Protein AF-A0A948FZL8-F1 (afdb_monomer_lite)

Secondary structure (DSSP, 8-state):
--SHHHHHHHHHHHHHHHHHHHHHHHHHHTTS---------SS--S---S--------SS-HHHHHHHHHHHHHHHHHHHHHHHHHHTT-HHHHHTS-HHHHHHHHHHHHHHHHHHHHHHTSSS--HHHHHHHHHHHHTTSTT--HHHHHHHHHHHHHHHHHHH-

Foldseek 3Di:
DDDPPPVVVVVVVVVVVVVVVVVVVVVVVVVPDDDDDDPPDPPPPPDDPDDDDDDDDDDPDPPVVVVVVVVVVVLVVLLVVLLVLLCPPCPVLLVPDDPVLNVVLVVLSSVLSNVVSVQVPDPDHDLVVQLVSSLVSVVSRPPDDPVCSNVSSSVSSCCSVVPPD

Structure (mmCIF, N/CA/C/O backbone):
data_AF-A0A948FZL8-F1
#
_entry.id   AF-A0A948FZL8-F1
#
loop_
_atom_site.group_PDB
_atom_site.id
_atom_site.type_symbol
_atom_site.label_atom_id
_atom_site.label_alt_id
_atom_site.label_comp_id
_atom_site.label_asym_id
_atom_site.label_entity_id
_atom_site.label_seq_id
_atom_site.pdbx_PDB_ins_code
_atom_site.Cartn_x
_atom_site.Cartn_y
_atom_site.Cartn_z
_atom_site.occupancy
_atom_site.B_iso_or_equiv
_atom_site.auth_seq_id
_atom_site.auth_comp_id
_atom_site.auth_asym_id
_atom_site.auth_atom_id
_atom_site.pdbx_PDB_model_num
ATOM 1 N N . MET A 1 1 ? 10.753 -57.035 -36.190 1.00 49.75 1 MET A N 1
ATOM 2 C CA . MET A 1 1 ? 9.806 -57.114 -35.051 1.00 49.75 1 MET A CA 1
ATOM 3 C C . MET A 1 1 ? 10.344 -56.199 -33.955 1.00 49.75 1 MET A C 1
ATOM 5 O O . MET A 1 1 ? 11.549 -56.227 -33.772 1.00 49.75 1 MET A O 1
ATOM 9 N N . ILE A 1 2 ? 9.485 -55.433 -33.262 1.00 47.19 2 ILE A N 1
ATOM 10 C CA . ILE A 1 2 ? 9.784 -54.403 -32.229 1.00 47.19 2 ILE A CA 1
ATOM 11 C C . ILE A 1 2 ? 9.935 -52.973 -32.802 1.00 47.19 2 ILE A C 1
ATOM 13 O O . ILE A 1 2 ? 11.049 -52.535 -33.037 1.00 47.19 2 ILE A O 1
ATOM 17 N N . ASN A 1 3 ? 8.830 -52.235 -33.019 1.00 50.47 3 ASN A N 1
ATOM 18 C CA . ASN A 1 3 ? 8.843 -50.761 -32.869 1.00 50.47 3 ASN A CA 1
ATOM 19 C C . ASN A 1 3 ? 7.472 -50.059 -32.736 1.00 50.47 3 ASN A C 1
ATOM 21 O O . ASN A 1 3 ? 7.448 -48.914 -32.306 1.00 50.47 3 ASN A O 1
ATOM 25 N N . ASP A 1 4 ? 6.328 -50.720 -32.942 1.00 55.47 4 ASP A N 1
ATOM 26 C CA . ASP A 1 4 ? 5.022 -50.023 -32.847 1.00 55.47 4 ASP A CA 1
ATOM 27 C C . ASP A 1 4 ? 4.385 -49.960 -31.447 1.00 55.47 4 ASP A C 1
ATOM 29 O O . ASP A 1 4 ? 3.398 -49.258 -31.233 1.00 55.47 4 ASP A O 1
ATOM 33 N N . LYS A 1 5 ? 4.935 -50.661 -30.447 1.00 50.84 5 LYS A N 1
ATOM 34 C CA . LYS A 1 5 ? 4.367 -50.653 -29.083 1.00 50.84 5 LYS A CA 1
ATOM 35 C C . LYS A 1 5 ? 4.903 -49.529 -28.189 1.00 50.84 5 LYS A C 1
ATOM 37 O O . LYS A 1 5 ? 4.286 -49.242 -27.168 1.00 50.84 5 LYS A O 1
ATOM 42 N N . LYS A 1 6 ? 6.015 -48.877 -28.556 1.00 51.25 6 LYS A N 1
ATOM 43 C CA . LYS A 1 6 ? 6.650 -47.837 -27.722 1.00 51.25 6 LYS A CA 1
ATOM 44 C C . LYS A 1 6 ? 5.970 -46.471 -27.877 1.00 51.25 6 LYS A C 1
ATOM 46 O O . LYS A 1 6 ? 5.785 -45.765 -26.894 1.00 51.25 6 LYS A O 1
ATOM 51 N N . THR A 1 7 ? 5.474 -46.163 -29.073 1.00 55.56 7 THR A N 1
ATOM 52 C CA . THR A 1 7 ? 4.826 -44.881 -29.393 1.00 55.56 7 THR A CA 1
ATOM 53 C C . THR A 1 7 ? 3.443 -44.739 -28.746 1.00 55.56 7 THR A C 1
ATOM 55 O O . THR A 1 7 ? 3.067 -43.653 -28.318 1.00 55.56 7 THR A O 1
ATOM 58 N N . LYS A 1 8 ? 2.686 -45.837 -28.600 1.00 53.22 8 LYS A N 1
ATOM 59 C CA . LYS A 1 8 ? 1.336 -45.800 -28.006 1.00 53.22 8 LYS A CA 1
ATOM 60 C C . LYS A 1 8 ? 1.363 -45.561 -26.488 1.00 53.22 8 LYS A C 1
ATOM 62 O O . LYS A 1 8 ? 0.566 -44.779 -25.981 1.00 53.22 8 LYS A O 1
ATOM 67 N N . VAL A 1 9 ? 2.329 -46.165 -25.791 1.00 56.97 9 VAL A N 1
ATOM 68 C CA . VAL A 1 9 ? 2.505 -46.031 -24.332 1.00 56.97 9 VAL A CA 1
ATOM 69 C C . VAL A 1 9 ? 2.984 -44.623 -23.949 1.00 56.97 9 VAL A C 1
ATOM 71 O O . VAL A 1 9 ? 2.621 -44.100 -22.897 1.00 56.97 9 VAL A O 1
ATOM 74 N N . GLU A 1 10 ? 3.764 -43.965 -24.806 1.00 55.38 10 GLU A N 1
ATOM 75 C CA . GLU A 1 10 ? 4.272 -42.612 -24.548 1.00 55.38 10 GLU A CA 1
ATOM 76 C C . GLU A 1 10 ? 3.195 -41.529 -24.756 1.00 55.38 10 GLU A C 1
ATOM 78 O O . GLU A 1 10 ? 3.087 -40.597 -23.955 1.00 55.38 10 GLU A O 1
ATOM 83 N N . VAL A 1 11 ? 2.313 -41.709 -25.748 1.00 56.38 11 VAL A N 1
ATOM 84 C CA . VAL A 1 11 ? 1.144 -40.837 -25.974 1.00 56.38 11 VAL A CA 1
ATOM 85 C C . VAL A 1 11 ? 0.102 -40.993 -24.857 1.00 56.38 11 VAL A C 1
ATOM 87 O O . VAL A 1 11 ? -0.458 -39.998 -24.388 1.00 56.38 11 VAL A O 1
ATOM 90 N N . GLU A 1 12 ? -0.116 -42.216 -24.369 1.00 55.03 12 GLU A N 1
ATOM 91 C CA . GLU A 1 12 ? -1.032 -42.499 -23.256 1.00 55.03 12 GLU A CA 1
ATOM 92 C C . GLU A 1 12 ? -0.529 -41.894 -21.932 1.00 55.03 12 GLU A C 1
ATOM 94 O O . GLU A 1 12 ? -1.287 -41.237 -21.212 1.00 55.03 12 GLU A O 1
ATOM 99 N N . ASN A 1 13 ? 0.779 -41.978 -21.670 1.00 57.06 13 ASN A N 1
ATOM 100 C CA . ASN A 1 13 ? 1.407 -41.344 -20.508 1.00 57.06 13 ASN A CA 1
ATOM 101 C C . ASN A 1 13 ? 1.378 -39.806 -20.565 1.00 57.06 13 ASN A C 1
ATOM 103 O O . ASN A 1 13 ? 1.252 -39.150 -19.524 1.00 57.06 13 ASN A O 1
ATOM 107 N N . LEU A 1 14 ? 1.455 -39.202 -21.756 1.00 55.69 14 LEU A N 1
ATOM 108 C CA . LEU A 1 14 ? 1.323 -37.751 -21.923 1.00 55.69 14 LEU A CA 1
ATOM 109 C C . LEU A 1 14 ? -0.126 -37.278 -21.703 1.00 55.69 14 LEU A C 1
ATOM 111 O O . LEU A 1 14 ? -0.349 -36.232 -21.084 1.00 55.69 14 LEU A O 1
ATOM 115 N N . ALA A 1 15 ? -1.112 -38.063 -22.146 1.00 59.44 15 ALA A N 1
ATOM 116 C CA . ALA A 1 15 ? -2.530 -37.797 -21.906 1.00 59.44 15 ALA A CA 1
ATOM 117 C C . ALA A 1 15 ? -2.898 -37.930 -20.416 1.00 59.44 15 ALA A C 1
ATOM 119 O O . ALA A 1 15 ? -3.621 -37.083 -19.886 1.00 59.44 15 ALA A O 1
ATOM 120 N N . LEU A 1 16 ? -2.342 -38.926 -19.718 1.00 56.19 16 LEU A N 1
ATOM 121 C CA . LEU A 1 16 ? -2.497 -39.106 -18.270 1.00 56.19 16 LEU A CA 1
ATOM 122 C C . LEU A 1 16 ? -1.878 -37.946 -17.475 1.00 56.19 16 LEU A C 1
ATOM 124 O O . LEU A 1 16 ? -2.518 -37.419 -16.566 1.00 56.19 16 LEU A O 1
ATOM 128 N N . LYS A 1 17 ? -0.685 -37.465 -17.859 1.00 54.25 17 LYS A N 1
ATOM 129 C CA . LYS A 1 17 ? -0.056 -36.287 -17.228 1.00 54.25 17 LYS A CA 1
ATOM 130 C C . LYS A 1 17 ? -0.859 -34.998 -17.442 1.00 54.25 17 LYS A C 1
ATOM 132 O O . LYS A 1 17 ? -0.963 -34.200 -16.511 1.00 54.25 17 LYS A O 1
ATOM 137 N N . LYS A 1 18 ? -1.464 -34.797 -18.622 1.00 58.31 18 LYS A N 1
ATOM 138 C CA . LYS A 1 18 ? -2.371 -33.659 -18.873 1.00 58.31 18 LYS A CA 1
ATOM 139 C C . LYS A 1 18 ? -3.659 -33.758 -18.050 1.00 58.31 18 LYS A C 1
ATOM 141 O O . LYS A 1 18 ? -4.035 -32.765 -17.435 1.00 58.31 18 LYS A O 1
ATOM 146 N N . LYS A 1 19 ? -4.288 -34.939 -17.971 1.00 57.16 19 LYS A N 1
ATOM 147 C CA . LYS A 1 19 ? -5.492 -35.167 -17.146 1.00 57.16 19 LYS A CA 1
ATOM 148 C C . LYS A 1 19 ? -5.229 -34.915 -15.658 1.00 57.16 19 LYS A C 1
ATOM 150 O O . LYS A 1 19 ? -5.991 -34.185 -15.036 1.00 57.16 19 LYS A O 1
ATOM 155 N N . LEU A 1 20 ? -4.103 -35.399 -15.126 1.00 48.81 20 LEU A N 1
ATOM 156 C CA . LEU A 1 20 ? -3.708 -35.175 -13.728 1.00 48.81 20 LEU A CA 1
ATOM 157 C C . LEU A 1 20 ? -3.443 -33.688 -13.417 1.00 48.81 20 LEU A C 1
ATOM 159 O O . LEU A 1 20 ? -3.659 -33.236 -12.295 1.00 48.81 20 LEU A O 1
ATOM 163 N N . ASN A 1 21 ? -2.967 -32.914 -14.399 1.00 49.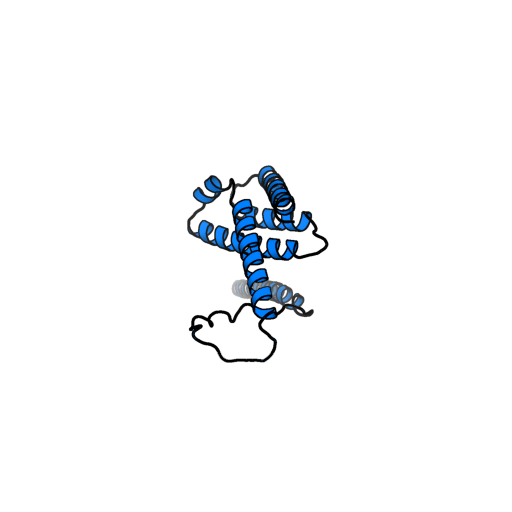88 21 ASN A N 1
ATOM 164 C CA . ASN A 1 21 ? -2.733 -31.480 -14.227 1.00 49.88 21 ASN A CA 1
ATOM 165 C C . ASN A 1 21 ? -4.037 -30.666 -14.299 1.00 49.88 21 ASN A C 1
ATOM 167 O O . ASN A 1 21 ? -4.190 -29.705 -13.555 1.00 49.88 21 ASN A O 1
ATOM 171 N N . ILE A 1 22 ? -4.994 -31.082 -15.135 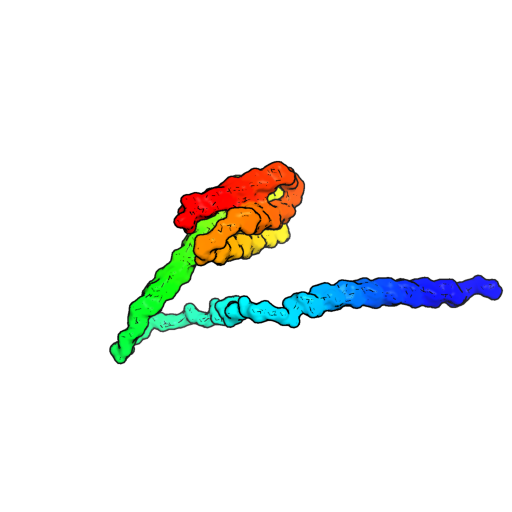1.00 50.16 22 ILE A N 1
ATOM 172 C CA . ILE A 1 22 ? -6.337 -30.483 -15.211 1.00 50.16 22 ILE A CA 1
ATOM 173 C C . ILE A 1 22 ? -7.133 -30.784 -13.931 1.00 50.16 22 ILE A C 1
ATOM 175 O O . ILE A 1 22 ? -7.770 -29.896 -13.380 1.00 50.16 22 ILE A O 1
ATOM 179 N N . GLU A 1 23 ? -7.023 -31.992 -13.380 1.00 50.22 23 GLU A N 1
ATOM 180 C CA . GLU A 1 23 ? -7.682 -32.361 -12.120 1.00 50.22 23 GLU A CA 1
ATOM 181 C C . GLU A 1 23 ? -7.085 -31.621 -10.906 1.00 50.22 23 GLU A C 1
ATOM 183 O O . GLU A 1 23 ? -7.806 -31.225 -9.990 1.00 50.22 23 GLU A O 1
ATOM 188 N N . LYS A 1 24 ? -5.773 -31.336 -10.922 1.00 54.88 24 LYS A N 1
ATOM 189 C CA . LYS A 1 24 ? -5.131 -30.454 -9.930 1.00 54.88 24 LYS A CA 1
ATOM 190 C C . LYS A 1 24 ? -5.576 -28.996 -10.045 1.00 54.88 24 LYS A C 1
ATOM 192 O O . LYS A 1 24 ? -5.609 -28.322 -9.020 1.00 54.88 24 LYS A O 1
ATOM 197 N N . LEU A 1 25 ? -5.914 -28.520 -11.244 1.00 39.19 25 LEU A N 1
ATOM 198 C CA . LEU A 1 25 ? -6.457 -27.174 -11.453 1.00 39.19 25 LEU A CA 1
ATOM 199 C C . LEU A 1 25 ? -7.925 -27.092 -10.998 1.00 39.19 25 LEU A C 1
ATOM 201 O O . LEU A 1 25 ? -8.267 -26.185 -10.244 1.00 39.19 25 LEU A O 1
ATOM 205 N N . ASN A 1 26 ? -8.745 -28.099 -11.307 1.00 42.16 26 ASN A N 1
ATOM 206 C CA . ASN A 1 26 ? -10.159 -28.134 -10.907 1.00 42.16 26 ASN A CA 1
ATOM 207 C C . ASN A 1 26 ? -10.347 -28.298 -9.384 1.00 42.16 26 ASN A C 1
ATOM 209 O O . ASN A 1 26 ? -11.269 -27.734 -8.799 1.00 42.16 26 ASN A O 1
ATOM 213 N N . LYS A 1 27 ? -9.426 -28.986 -8.694 1.00 43.06 27 LYS A N 1
ATOM 214 C CA . LYS A 1 27 ? -9.472 -29.150 -7.226 1.00 43.06 27 LYS A CA 1
ATOM 215 C C . LYS A 1 27 ? -9.116 -27.875 -6.442 1.00 43.06 27 LYS A C 1
ATOM 217 O O . LYS A 1 27 ? -9.340 -27.823 -5.232 1.00 43.06 27 LYS A O 1
ATOM 222 N N . ILE A 1 28 ? -8.543 -26.865 -7.101 1.00 43.94 28 ILE A N 1
ATOM 223 C CA . ILE A 1 28 ? -8.267 -25.549 -6.501 1.00 43.94 28 ILE A CA 1
ATOM 224 C C . ILE A 1 28 ? -9.513 -24.652 -6.584 1.00 43.94 28 ILE A C 1
ATOM 226 O O . ILE A 1 28 ? -9.743 -23.863 -5.669 1.00 43.94 28 ILE A O 1
ATOM 230 N N . GLU A 1 29 ? -10.355 -24.820 -7.607 1.00 39.59 29 GLU A N 1
ATOM 231 C CA . GLU A 1 29 ? -11.580 -24.027 -7.788 1.00 39.59 29 GLU A CA 1
ATOM 232 C C . GLU A 1 29 ? -12.751 -24.501 -6.904 1.00 39.59 29 GLU A C 1
ATOM 234 O O . GLU A 1 29 ? -13.551 -23.681 -6.460 1.00 39.59 29 GLU A O 1
ATOM 239 N N . GLU A 1 30 ? -12.806 -25.780 -6.516 1.00 40.47 30 GLU A N 1
ATOM 240 C CA . GLU A 1 30 ? -13.910 -26.323 -5.698 1.00 40.47 30 GLU A CA 1
ATOM 241 C C . GLU A 1 30 ? -13.797 -26.101 -4.176 1.00 40.47 30 GLU A C 1
ATOM 243 O O . GLU A 1 30 ? -14.737 -26.394 -3.440 1.00 40.47 30 GLU A O 1
ATOM 248 N N . LYS A 1 31 ? -12.691 -25.548 -3.656 1.00 41.94 31 LYS A N 1
ATOM 249 C CA . LYS A 1 31 ? -12.562 -25.232 -2.212 1.00 41.94 31 LYS A CA 1
ATOM 250 C C . LYS A 1 31 ? -12.897 -23.786 -1.835 1.00 41.94 31 LYS A C 1
ATOM 252 O O . LYS A 1 31 ? -12.754 -23.422 -0.669 1.00 41.94 31 LYS A O 1
ATOM 257 N N . ALA A 1 32 ? -13.343 -22.967 -2.786 1.00 39.69 32 ALA A N 1
ATOM 258 C CA . ALA A 1 32 ? -13.602 -21.543 -2.563 1.00 39.69 32 ALA A CA 1
ATOM 259 C C .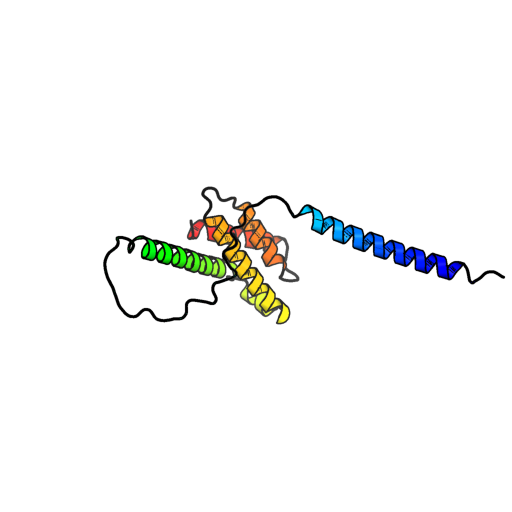 ALA A 1 32 ? -15.088 -21.172 -2.404 1.00 39.69 32 ALA A C 1
ATOM 261 O O . ALA A 1 32 ? -15.385 -19.986 -2.274 1.00 39.69 32 ALA A O 1
ATOM 262 N N . ASN A 1 33 ? -16.018 -22.135 -2.389 1.00 36.34 33 ASN A N 1
ATOM 263 C CA . ASN A 1 33 ? -17.447 -21.827 -2.449 1.00 36.34 33 ASN A CA 1
ATOM 264 C C . ASN A 1 33 ? -18.281 -22.550 -1.376 1.00 36.34 33 ASN A C 1
ATOM 266 O O . ASN A 1 33 ? -18.972 -23.508 -1.679 1.00 36.34 33 ASN A O 1
ATOM 270 N N . GLU A 1 34 ? -18.190 -22.086 -0.122 1.00 32.84 34 GLU A N 1
ATOM 271 C CA . GLU A 1 34 ? -19.360 -21.859 0.751 1.00 32.84 34 GLU A CA 1
ATOM 272 C C . GLU A 1 34 ? -18.935 -21.200 2.077 1.00 32.84 34 GLU A C 1
ATOM 274 O O . GLU A 1 34 ? -18.440 -21.849 2.999 1.00 32.84 34 GLU A O 1
ATOM 279 N N . LYS A 1 35 ? -19.085 -19.868 2.130 1.00 35.91 35 LYS A N 1
ATOM 280 C CA . LYS A 1 35 ? -19.632 -19.069 3.246 1.00 35.91 35 LYS A CA 1
ATOM 281 C C . LYS A 1 35 ? -19.618 -17.585 2.848 1.00 35.91 35 LYS A C 1
ATOM 283 O O . LYS A 1 35 ? -18.623 -16.884 3.015 1.00 35.91 35 LYS A O 1
ATOM 288 N N . GLU A 1 36 ? -20.731 -17.171 2.237 1.00 34.72 36 GLU A N 1
ATOM 289 C CA . GLU A 1 36 ? -21.518 -15.954 2.529 1.00 34.72 36 GLU A CA 1
ATOM 290 C C . GLU A 1 36 ? -20.880 -15.035 3.597 1.00 34.72 36 GLU A C 1
ATOM 292 O O . GLU A 1 36 ? -20.607 -15.469 4.713 1.00 34.72 36 GLU A O 1
ATOM 297 N N . ILE A 1 37 ? -20.569 -13.758 3.352 1.00 34.09 37 ILE A N 1
ATOM 298 C CA . ILE A 1 37 ? -21.461 -12.661 2.951 1.00 34.09 37 ILE A CA 1
ATOM 299 C C . ILE A 1 37 ? -20.644 -11.645 2.126 1.00 34.09 37 ILE A C 1
ATOM 301 O O . ILE A 1 37 ? -19.702 -11.034 2.635 1.00 34.09 37 ILE A O 1
ATOM 305 N N . ILE A 1 38 ? -21.023 -11.421 0.867 1.00 32.62 38 ILE A N 1
ATOM 306 C CA . ILE A 1 38 ? -20.570 -10.283 0.054 1.00 32.62 38 ILE A CA 1
ATOM 307 C C . ILE A 1 38 ? -21.836 -9.550 -0.397 1.00 32.62 38 ILE A C 1
ATOM 309 O O . ILE A 1 38 ? -22.627 -10.138 -1.135 1.00 32.62 38 ILE A O 1
ATOM 313 N N . PRO A 1 39 ? -22.067 -8.288 0.006 1.00 36.97 39 PRO A N 1
ATOM 314 C CA . PRO A 1 39 ? -23.127 -7.490 -0.587 1.00 36.97 39 PRO A CA 1
ATOM 315 C C . PRO A 1 39 ? -22.830 -7.259 -2.072 1.00 36.97 39 PRO A C 1
ATOM 317 O O . PRO A 1 39 ? -21.903 -6.543 -2.457 1.00 36.97 39 PRO A O 1
ATOM 320 N N . LYS A 1 40 ? -23.644 -7.910 -2.896 1.00 35.94 40 LYS A N 1
ATOM 321 C CA . LYS A 1 40 ? -23.785 -7.764 -4.343 1.00 35.94 40 LYS A CA 1
ATOM 322 C C . LYS A 1 40 ? -24.352 -6.374 -4.663 1.00 35.94 40 LYS A C 1
ATOM 324 O O . LYS A 1 40 ? -25.549 -6.236 -4.867 1.00 35.94 40 LYS A O 1
ATOM 329 N N . ALA A 1 41 ? -23.511 -5.338 -4.629 1.00 37.72 41 ALA A N 1
ATOM 330 C CA . ALA A 1 41 ? -23.965 -3.949 -4.789 1.00 37.72 41 ALA A CA 1
ATOM 331 C C . ALA A 1 41 ? -23.049 -3.048 -5.646 1.00 37.72 41 ALA A C 1
ATOM 333 O O . ALA A 1 41 ? -23.070 -1.836 -5.468 1.00 37.72 41 ALA A O 1
ATOM 334 N N . ILE A 1 42 ? -22.222 -3.587 -6.557 1.00 38.75 42 ILE A N 1
ATOM 335 C CA . ILE A 1 42 ? -21.357 -2.747 -7.425 1.00 38.75 42 ILE A CA 1
ATOM 336 C C . ILE A 1 42 ? -21.275 -3.277 -8.873 1.00 38.75 42 ILE A C 1
ATOM 338 O O . ILE A 1 42 ? -20.223 -3.248 -9.501 1.00 38.75 42 ILE A O 1
ATOM 342 N N . SER A 1 43 ? -22.380 -3.776 -9.435 1.00 36.53 43 SER A N 1
ATOM 343 C CA . SER A 1 43 ? -22.464 -4.060 -10.884 1.00 36.53 43 SER A CA 1
ATOM 344 C C . SER A 1 43 ? -23.666 -3.423 -11.586 1.00 36.53 43 SER A C 1
ATOM 346 O O . SER A 1 43 ? -23.895 -3.698 -12.754 1.00 36.53 43 SER A O 1
ATOM 348 N N . GLU A 1 44 ? -24.398 -2.532 -10.915 1.00 37.56 44 GLU A N 1
ATOM 349 C CA . GLU A 1 44 ? -25.514 -1.775 -11.497 1.00 37.56 44 GLU A CA 1
ATOM 350 C C . GLU A 1 44 ? -25.464 -0.320 -11.015 1.00 37.56 44 GLU A C 1
ATOM 352 O O . GLU A 1 44 ? -26.313 0.133 -10.260 1.00 37.56 44 GLU A O 1
ATOM 357 N N . GLN A 1 45 ? -24.431 0.431 -11.397 1.00 38.19 45 GLN A N 1
ATOM 358 C CA . GLN A 1 45 ? -24.473 1.900 -11.322 1.00 38.19 45 GLN A CA 1
ATOM 359 C C . GLN A 1 45 ? -23.926 2.507 -12.613 1.00 38.19 45 GLN A C 1
ATOM 361 O O . GLN A 1 45 ? -23.039 3.351 -12.624 1.00 38.19 45 GLN A O 1
ATOM 366 N N . SER A 1 46 ? -24.492 2.034 -13.720 1.00 36.25 46 SER A N 1
ATOM 367 C CA . SER A 1 46 ? -24.564 2.737 -14.999 1.00 36.25 46 SER A CA 1
ATOM 368 C C . SER A 1 46 ? -26.020 3.113 -15.301 1.00 36.25 46 SER A C 1
ATOM 370 O O . SER A 1 46 ? -26.473 2.932 -16.422 1.00 36.25 46 SER A O 1
ATOM 372 N N . ILE A 1 47 ? -26.777 3.562 -14.292 1.00 33.91 47 ILE A N 1
ATOM 373 C CA . ILE A 1 47 ? -28.058 4.269 -14.439 1.00 33.91 47 ILE A CA 1
ATOM 374 C C . ILE A 1 47 ? -28.168 5.205 -13.229 1.00 33.91 47 ILE A C 1
ATOM 376 O O . ILE A 1 47 ? -28.351 4.727 -12.120 1.00 33.91 47 ILE A O 1
ATOM 380 N N . ILE A 1 48 ? -27.917 6.500 -13.422 1.00 34.62 48 ILE A N 1
ATOM 381 C CA . ILE A 1 48 ? -28.585 7.693 -12.851 1.00 34.62 48 ILE A CA 1
ATOM 382 C C . ILE A 1 48 ? -27.768 8.877 -13.402 1.00 34.62 48 ILE A C 1
ATOM 384 O O . ILE A 1 48 ? -27.021 9.568 -12.719 1.00 34.62 48 ILE A O 1
ATOM 388 N N . GLU A 1 49 ? -27.871 9.052 -14.714 1.00 44.84 49 GLU A N 1
ATOM 389 C CA . GLU A 1 49 ? -27.682 10.338 -15.376 1.00 44.84 49 GLU A CA 1
ATOM 390 C C . GLU A 1 49 ? -29.048 10.683 -15.966 1.00 44.84 49 GLU A C 1
ATOM 392 O O . GLU A 1 49 ? -29.346 10.330 -17.100 1.00 44.84 49 GLU A O 1
ATOM 397 N N . ALA A 1 50 ? -29.932 11.273 -15.160 1.00 34.94 50 ALA A N 1
ATOM 398 C CA . ALA A 1 50 ? -31.134 11.941 -15.654 1.00 34.94 50 ALA A CA 1
ATOM 399 C C . ALA A 1 50 ? -31.742 12.829 -14.556 1.00 34.94 50 ALA A C 1
ATOM 401 O O . ALA A 1 50 ? -32.289 12.334 -13.578 1.00 34.94 50 ALA A O 1
ATOM 402 N N . ASN A 1 51 ? -31.637 14.142 -14.774 1.00 39.75 51 ASN A N 1
ATOM 403 C CA . ASN A 1 51 ? -32.580 15.196 -14.384 1.00 39.75 51 ASN A CA 1
ATOM 404 C C . ASN A 1 51 ? -33.119 15.228 -12.943 1.00 39.75 51 ASN A C 1
ATOM 406 O O . ASN A 1 51 ? -34.132 14.613 -12.627 1.00 39.75 51 ASN A O 1
ATOM 410 N N . ILE A 1 52 ? -32.554 16.123 -12.125 1.00 35.69 52 ILE A N 1
ATOM 411 C CA . ILE A 1 52 ? -33.267 16.700 -10.979 1.00 35.69 52 ILE A CA 1
ATOM 412 C C . ILE A 1 52 ? -33.817 18.059 -11.420 1.00 35.69 52 ILE A C 1
ATOM 414 O O . ILE A 1 52 ? -33.098 19.054 -11.415 1.00 35.69 52 ILE A O 1
ATOM 418 N N . ASN A 1 53 ? -35.094 18.087 -11.800 1.00 44.12 53 ASN A N 1
ATOM 419 C CA . ASN A 1 53 ? -35.909 19.296 -11.793 1.00 44.12 53 ASN A CA 1
ATOM 420 C C . ASN A 1 53 ? -37.244 18.993 -11.095 1.00 44.12 53 ASN A C 1
ATOM 422 O O . ASN A 1 53 ? -37.988 18.125 -11.532 1.00 44.12 53 ASN A O 1
ATOM 426 N N . GLN A 1 54 ? -37.497 19.798 -10.057 1.00 37.94 54 GLN A N 1
ATOM 427 C CA . GLN A 1 54 ? -38.781 20.178 -9.451 1.00 37.94 54 GLN A CA 1
ATOM 428 C C . GLN A 1 54 ? -39.511 19.201 -8.497 1.00 37.94 54 GLN A C 1
ATOM 430 O O . GLN A 1 54 ? -40.057 18.176 -8.879 1.00 37.94 54 GLN A O 1
ATOM 435 N N . GLN A 1 55 ? -39.495 19.630 -7.223 1.00 43.78 55 GLN A N 1
ATOM 436 C CA . GLN A 1 55 ? -40.492 19.537 -6.140 1.00 43.78 55 GLN A CA 1
ATOM 437 C C . GLN A 1 55 ? -41.805 18.775 -6.391 1.00 43.78 55 GLN A C 1
ATOM 439 O O . GLN A 1 55 ? -42.549 19.162 -7.279 1.00 43.78 55 GLN A O 1
ATOM 444 N N . THR A 1 56 ? -42.168 17.901 -5.437 1.00 33.78 56 THR A N 1
ATOM 445 C CA . THR A 1 56 ? -43.466 17.921 -4.716 1.00 33.78 56 THR A CA 1
ATOM 446 C C . THR A 1 56 ? -43.366 17.162 -3.376 1.00 33.78 56 THR A C 1
ATOM 448 O O . THR A 1 56 ? -43.111 15.964 -3.354 1.00 33.78 56 THR A O 1
ATOM 451 N N . GLU A 1 57 ? -43.497 17.931 -2.293 1.00 38.12 57 GLU A N 1
ATOM 452 C CA . GLU A 1 57 ? -44.252 17.734 -1.036 1.00 38.12 57 GLU A CA 1
ATOM 453 C C . GLU A 1 57 ? -44.274 16.405 -0.231 1.00 38.12 57 GLU A C 1
ATOM 455 O O . GLU A 1 57 ? -44.680 15.346 -0.691 1.00 38.12 57 GLU A O 1
ATOM 460 N N . ASP A 1 58 ? -43.901 16.576 1.049 1.00 53.03 58 ASP A N 1
ATOM 461 C CA . ASP A 1 58 ? -44.408 15.971 2.297 1.00 53.03 58 ASP A CA 1
ATOM 462 C C . ASP A 1 58 ? -44.567 14.446 2.435 1.00 53.03 58 ASP A C 1
ATOM 464 O O . ASP A 1 58 ? -45.667 13.909 2.446 1.00 53.03 58 ASP A O 1
ATOM 468 N N . ILE A 1 59 ? -43.446 13.768 2.706 1.00 35.50 59 ILE A N 1
ATOM 469 C CA . ILE A 1 59 ? -43.342 12.781 3.795 1.00 35.50 59 ILE A CA 1
ATOM 470 C C . ILE A 1 59 ? -41.902 12.881 4.324 1.00 35.50 59 ILE A C 1
ATOM 472 O O . ILE A 1 59 ? -40.959 12.917 3.534 1.00 35.50 59 ILE A O 1
ATOM 476 N N . GLY A 1 60 ? -41.705 12.976 5.641 1.00 53.62 60 GLY A N 1
ATOM 477 C CA . GLY A 1 60 ? -40.415 13.243 6.297 1.00 53.62 60 GLY A CA 1
ATOM 478 C C . GLY A 1 60 ? -39.269 12.263 5.985 1.00 53.62 60 GLY A C 1
ATOM 479 O O . GLY A 1 60 ? -38.915 11.434 6.819 1.00 53.62 60 GLY A O 1
ATOM 480 N N . LEU A 1 61 ? -38.628 12.421 4.823 1.00 45.69 61 LEU A N 1
ATOM 481 C CA . LEU A 1 61 ? -37.437 11.691 4.377 1.00 45.69 61 LEU A CA 1
ATOM 482 C C . LEU A 1 61 ? -36.269 12.538 3.782 1.00 45.69 61 LEU A C 1
ATOM 484 O O . LEU A 1 61 ? -35.390 11.938 3.163 1.00 45.69 61 LEU A O 1
ATOM 488 N N . PRO A 1 62 ? -36.143 13.880 3.947 1.00 50.16 62 PRO A N 1
ATOM 489 C CA . PRO A 1 62 ? -35.019 14.627 3.355 1.00 50.16 62 PRO A CA 1
ATOM 490 C C . PRO A 1 62 ? -33.706 14.543 4.160 1.00 50.16 62 PRO A C 1
ATOM 492 O O . PRO A 1 62 ? -32.674 15.041 3.714 1.00 50.16 62 PRO A O 1
ATOM 495 N N . LEU A 1 63 ? -33.706 13.922 5.348 1.00 44.34 63 LEU A N 1
ATOM 496 C CA . LEU A 1 63 ? -32.515 13.880 6.208 1.00 44.34 63 LEU A CA 1
ATOM 497 C C . LEU A 1 63 ? -31.550 12.730 5.856 1.00 44.34 63 LEU A C 1
ATOM 499 O O . LEU A 1 63 ? -30.340 12.845 6.056 1.00 44.34 63 LEU A O 1
ATOM 503 N N . ILE A 1 64 ? -32.065 11.634 5.287 1.00 53.62 64 ILE A N 1
ATOM 504 C CA . ILE A 1 64 ? -31.278 10.425 4.986 1.00 53.62 64 ILE A CA 1
ATOM 505 C C . ILE A 1 64 ? -30.474 10.597 3.687 1.00 53.62 64 ILE A C 1
ATOM 507 O O . ILE A 1 64 ? -29.321 10.165 3.608 1.00 53.62 64 ILE A O 1
ATOM 511 N N . THR A 1 65 ? -31.035 11.284 2.686 1.00 57.62 65 THR A N 1
ATOM 512 C CA . THR A 1 65 ? -30.386 11.502 1.381 1.00 57.62 65 THR A CA 1
ATOM 513 C C . THR A 1 65 ? -29.118 12.343 1.517 1.00 57.62 65 THR A C 1
ATOM 515 O O . THR A 1 65 ? -28.070 11.974 0.985 1.00 57.62 65 THR A O 1
ATOM 518 N N . ASN A 1 66 ? -29.164 13.413 2.314 1.00 62.97 66 ASN A N 1
ATOM 519 C CA . ASN A 1 66 ? -28.014 14.292 2.517 1.00 62.97 66 ASN A CA 1
ATOM 520 C C . ASN A 1 66 ? -26.888 13.601 3.304 1.00 62.97 66 ASN A C 1
ATOM 522 O O . ASN A 1 66 ? -25.719 13.771 2.966 1.00 62.97 66 ASN A O 1
ATOM 526 N N . SER A 1 67 ? -27.217 12.778 4.305 1.00 67.12 67 SER A N 1
ATOM 527 C CA . SER A 1 67 ? -26.225 12.037 5.102 1.00 67.12 67 SER A CA 1
ATOM 528 C C . SER A 1 67 ? -25.504 10.946 4.293 1.00 67.12 67 SER A C 1
ATOM 530 O O . SER A 1 67 ? -24.280 10.794 4.396 1.00 67.12 67 SER A O 1
ATOM 532 N N . LEU A 1 68 ? -26.228 10.221 3.435 1.00 70.00 68 LEU A N 1
ATOM 533 C CA . LEU A 1 68 ? -25.649 9.158 2.610 1.00 70.00 68 LEU A CA 1
ATOM 534 C C . LEU A 1 68 ? -24.744 9.721 1.501 1.00 70.00 68 LEU A C 1
ATOM 536 O O . LEU A 1 68 ? -23.638 9.219 1.288 1.00 70.00 68 LEU A O 1
ATOM 540 N N . LEU A 1 69 ? -25.182 10.798 0.840 1.00 68.69 69 LEU A N 1
ATOM 541 C CA . LEU A 1 69 ? -24.396 11.506 -0.178 1.00 68.69 69 LEU A CA 1
ATOM 542 C C . LEU A 1 69 ? -23.119 12.104 0.413 1.00 68.69 69 LEU A C 1
ATOM 544 O O . LEU A 1 69 ? -22.048 12.002 -0.190 1.00 68.69 69 LEU A O 1
ATOM 548 N N . ASN A 1 70 ? -23.228 12.675 1.615 1.00 78.44 70 ASN A N 1
ATOM 549 C CA . ASN A 1 70 ? -22.091 13.163 2.378 1.00 78.44 70 ASN A CA 1
ATOM 550 C C . ASN A 1 70 ? -21.097 12.006 2.581 1.00 78.44 70 ASN A C 1
ATOM 552 O O . ASN A 1 70 ? -20.009 12.051 2.006 1.00 78.44 70 ASN A O 1
ATOM 556 N N . THR A 1 71 ? -21.525 10.906 3.208 1.00 79.94 71 THR A N 1
ATOM 557 C CA . THR A 1 71 ? -20.675 9.733 3.499 1.00 79.94 71 THR A CA 1
ATOM 558 C C . THR A 1 71 ? -19.974 9.175 2.255 1.00 79.94 71 THR A C 1
ATOM 560 O O . THR A 1 71 ? -18.762 8.936 2.268 1.00 79.94 71 THR A O 1
ATOM 563 N N . ALA A 1 72 ? -20.701 9.006 1.146 1.00 83.38 72 ALA A N 1
ATOM 564 C CA . ALA A 1 72 ? -20.127 8.535 -0.114 1.00 83.38 72 ALA A CA 1
ATOM 565 C C . ALA A 1 72 ? -19.053 9.497 -0.656 1.00 83.38 72 ALA A C 1
ATOM 567 O O . ALA A 1 72 ? -17.996 9.061 -1.129 1.00 83.38 72 ALA A O 1
ATOM 568 N N . SER A 1 73 ? -19.284 10.807 -0.537 1.00 87.81 73 SER A N 1
ATOM 569 C CA . SER A 1 73 ? -18.317 11.823 -0.948 1.00 87.81 73 SER A CA 1
ATOM 570 C C . SER A 1 73 ? -17.039 11.788 -0.100 1.00 87.81 73 SER A C 1
ATOM 572 O O . SER A 1 73 ? -15.947 11.830 -0.677 1.00 87.81 73 SER A O 1
ATOM 574 N N . GLN A 1 74 ? -17.129 11.598 1.226 1.00 89.12 74 GLN A N 1
ATOM 575 C CA . GLN A 1 74 ? -15.930 11.470 2.066 1.00 89.12 74 GLN A CA 1
ATOM 576 C C . GLN A 1 74 ? -15.158 10.191 1.782 1.00 89.12 74 GLN A C 1
ATOM 578 O O . GLN A 1 74 ? -13.929 10.223 1.737 1.00 89.12 74 GLN A O 1
ATOM 583 N N . LEU A 1 75 ? -15.842 9.067 1.548 1.00 89.75 75 LEU A N 1
ATOM 584 C CA . LEU A 1 75 ? -15.169 7.820 1.185 1.00 89.75 75 LEU A CA 1
ATOM 585 C C . LEU A 1 75 ? -14.380 7.973 -0.118 1.00 89.75 75 LEU A C 1
ATOM 587 O O . LEU A 1 75 ? -13.241 7.502 -0.195 1.00 89.75 75 LEU A O 1
ATOM 591 N N . LYS A 1 76 ? -14.946 8.673 -1.109 1.00 93.25 76 LYS A N 1
ATOM 592 C CA . LYS A 1 76 ? -14.272 8.979 -2.378 1.00 93.25 76 LYS A CA 1
ATOM 593 C C . LYS A 1 76 ? -13.092 9.934 -2.185 1.00 93.25 76 LYS A C 1
ATOM 595 O O . LYS A 1 76 ? -12.029 9.717 -2.763 1.00 93.25 76 LYS A O 1
ATOM 600 N N . GLN A 1 77 ? -13.245 10.971 -1.364 1.00 94.81 77 GLN A N 1
ATOM 601 C CA . GLN A 1 77 ? -12.158 11.903 -1.041 1.00 94.81 77 GLN A CA 1
ATOM 602 C C . GLN A 1 77 ? -11.008 11.201 -0.313 1.00 94.81 77 GLN A C 1
ATOM 604 O O . GLN A 1 77 ? -9.851 11.355 -0.708 1.00 94.81 77 GLN A O 1
ATOM 609 N N . ARG A 1 78 ? -11.316 10.370 0.688 1.00 95.50 78 ARG A N 1
ATOM 610 C CA . ARG A 1 78 ? -10.311 9.595 1.421 1.00 95.50 78 ARG A CA 1
ATOM 611 C C . ARG A 1 78 ? -9.593 8.606 0.510 1.00 95.50 78 ARG A C 1
ATOM 613 O O . ARG A 1 78 ? -8.379 8.471 0.612 1.00 95.50 78 ARG A O 1
ATOM 620 N N . GLN A 1 79 ? -10.303 7.965 -0.421 1.00 96.50 79 GLN A N 1
ATOM 621 C CA . GLN A 1 79 ? -9.665 7.098 -1.412 1.00 96.50 79 GLN A CA 1
ATOM 622 C C . GLN A 1 79 ? -8.639 7.859 -2.260 1.00 96.50 79 GLN A C 1
ATOM 624 O O . GLN A 1 79 ? -7.499 7.415 -2.353 1.00 96.50 79 GLN A O 1
ATOM 629 N N . LYS A 1 80 ? -8.991 9.038 -2.787 1.00 96.69 80 LYS A N 1
ATOM 630 C CA . LYS A 1 80 ? -8.044 9.882 -3.539 1.00 96.69 80 LYS A CA 1
ATOM 631 C C . LYS A 1 80 ? -6.824 10.283 -2.706 1.00 96.69 80 LYS A C 1
ATOM 633 O O . LYS A 1 80 ? -5.711 10.346 -3.216 1.00 96.69 80 LYS A O 1
ATOM 638 N N . GLN A 1 81 ? -7.010 10.549 -1.413 1.00 97.19 81 GLN A N 1
ATOM 639 C CA . GLN A 1 81 ? -5.890 10.832 -0.510 1.00 97.19 81 GLN A CA 1
ATOM 640 C C . GLN A 1 81 ? -4.985 9.609 -0.326 1.00 97.19 81 GLN A C 1
ATOM 642 O O . GLN A 1 81 ? -3.763 9.756 -0.304 1.00 97.19 81 GLN A O 1
ATOM 647 N N . ILE A 1 82 ? -5.562 8.408 -0.228 1.00 97.62 82 ILE A N 1
ATOM 648 C CA . ILE A 1 82 ? -4.796 7.157 -0.185 1.00 97.62 82 ILE A CA 1
ATOM 649 C C . ILE A 1 82 ? -4.012 6.981 -1.487 1.00 97.62 82 ILE A C 1
ATOM 651 O O . ILE A 1 82 ? -2.808 6.755 -1.418 1.00 97.62 82 ILE A O 1
ATOM 655 N N . GLU A 1 83 ? -4.649 7.142 -2.649 1.00 97.44 83 GLU A N 1
ATOM 656 C CA . GLU A 1 83 ? -3.996 7.078 -3.967 1.00 97.44 83 GLU A CA 1
ATOM 657 C C . GLU A 1 83 ? -2.803 8.037 -4.041 1.00 97.44 83 GLU A C 1
ATOM 659 O O . GLU A 1 83 ? -1.697 7.615 -4.374 1.00 97.44 83 GLU A O 1
ATOM 664 N N . LYS A 1 84 ? -2.976 9.281 -3.581 1.00 97.19 84 LYS A N 1
ATOM 665 C CA . LYS A 1 84 ? -1.898 10.277 -3.526 1.00 97.19 84 LYS A CA 1
ATOM 666 C C . LYS A 1 84 ? -0.726 9.868 -2.623 1.00 97.19 84 LYS A C 1
ATOM 668 O O . LYS A 1 84 ? 0.440 10.132 -2.916 1.00 97.19 84 LYS A O 1
ATOM 673 N N . ILE A 1 85 ? -1.004 9.219 -1.492 1.00 97.50 85 ILE A N 1
ATOM 674 C CA . ILE A 1 85 ? 0.056 8.695 -0.613 1.00 97.50 85 ILE A CA 1
ATOM 675 C C . ILE A 1 85 ? 0.756 7.493 -1.267 1.00 97.50 85 ILE A C 1
ATOM 677 O O . ILE A 1 85 ? 1.972 7.324 -1.116 1.00 97.50 85 ILE A O 1
ATOM 681 N N . LEU A 1 86 ? 0.000 6.660 -1.984 1.00 97.00 86 LEU A N 1
ATOM 682 C CA . LEU A 1 86 ? 0.511 5.497 -2.697 1.00 97.00 86 LEU A CA 1
ATOM 683 C C . LEU A 1 86 ? 1.415 5.895 -3.868 1.00 97.00 86 LEU A C 1
ATOM 685 O O . LEU A 1 86 ? 2.507 5.341 -3.969 1.00 97.00 86 LEU A O 1
ATOM 689 N N . GLU A 1 87 ? 1.037 6.878 -4.681 1.00 95.56 87 GLU A N 1
ATOM 690 C CA . GLU A 1 87 ? 1.814 7.317 -5.854 1.00 95.56 87 GLU A CA 1
ATOM 691 C C . GLU A 1 87 ? 3.095 8.083 -5.490 1.00 95.56 87 GLU A C 1
ATOM 693 O O . GLU A 1 87 ? 4.089 7.997 -6.206 1.00 95.56 87 GLU A O 1
ATOM 698 N N . SER A 1 88 ? 3.096 8.794 -4.357 1.00 95.69 88 SER A N 1
ATOM 699 C CA . SER A 1 88 ? 4.194 9.685 -3.970 1.00 95.69 88 SER A CA 1
ATOM 700 C C . SER A 1 88 ? 5.552 8.971 -3.951 1.00 95.69 88 SER A C 1
ATOM 702 O O . SER A 1 88 ? 5.720 7.980 -3.231 1.00 95.69 88 SER A O 1
ATOM 704 N N . GLY A 1 89 ? 6.521 9.497 -4.707 1.00 92.12 89 GLY A N 1
ATOM 705 C CA . GLY A 1 89 ? 7.888 8.970 -4.768 1.00 92.12 89 GLY A CA 1
ATOM 706 C C . GLY A 1 89 ? 8.071 7.773 -5.708 1.00 92.12 89 GLY A C 1
ATOM 707 O O . GLY A 1 89 ? 9.141 7.163 -5.709 1.00 92.12 89 GLY 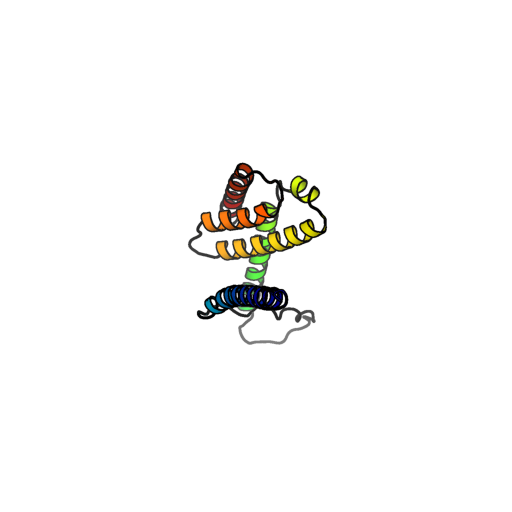A O 1
ATOM 708 N N . LEU A 1 90 ? 7.047 7.409 -6.489 1.00 93.56 90 LEU A N 1
ATOM 709 C CA . LEU A 1 90 ? 7.104 6.327 -7.479 1.00 93.56 90 LEU A CA 1
ATOM 710 C C . LEU A 1 90 ? 7.200 6.834 -8.923 1.00 93.56 90 LEU A C 1
ATOM 712 O O . LEU A 1 90 ? 7.196 6.019 -9.842 1.00 93.56 90 LEU A O 1
ATOM 716 N N . GLU A 1 91 ? 7.320 8.143 -9.150 1.00 92.75 91 GLU A N 1
ATOM 717 C CA . GLU A 1 91 ? 7.273 8.761 -10.481 1.00 92.75 91 GLU A CA 1
ATOM 718 C C . GLU A 1 91 ? 8.337 8.170 -11.413 1.00 92.75 91 GLU A C 1
ATOM 720 O O . GLU A 1 91 ? 8.041 7.779 -12.540 1.00 92.75 91 GLU A O 1
ATOM 725 N N . LYS A 1 92 ? 9.571 8.024 -10.916 1.00 91.25 92 LYS A N 1
ATOM 726 C CA . LYS A 1 92 ? 10.666 7.410 -11.677 1.00 91.25 92 LYS A CA 1
ATOM 727 C C . LYS A 1 92 ? 10.367 5.946 -12.016 1.00 91.25 92 LYS A C 1
ATOM 729 O O . LYS A 1 92 ? 10.420 5.567 -13.178 1.00 91.25 92 LYS A O 1
ATOM 734 N N . ALA A 1 93 ? 9.988 5.150 -11.015 1.00 90.38 93 ALA A N 1
ATOM 735 C CA . ALA A 1 93 ? 9.686 3.732 -11.204 1.00 90.38 93 ALA A CA 1
ATOM 736 C C . ALA A 1 93 ? 8.506 3.510 -12.165 1.00 90.38 93 ALA A C 1
ATOM 738 O O . ALA A 1 93 ? 8.519 2.568 -12.951 1.00 90.38 93 ALA A O 1
ATOM 739 N N . TYR A 1 94 ? 7.502 4.388 -12.128 1.00 92.06 94 TYR A N 1
ATOM 740 C CA . TYR A 1 94 ? 6.372 4.366 -13.049 1.00 92.06 94 TYR A CA 1
ATOM 741 C C . TYR A 1 94 ? 6.776 4.755 -14.474 1.00 92.06 94 TYR A C 1
ATOM 743 O O . TYR A 1 94 ? 6.313 4.144 -15.437 1.00 92.06 94 TYR A O 1
ATOM 751 N N . ASN A 1 95 ? 7.649 5.751 -14.632 1.00 92.56 95 ASN A N 1
ATOM 752 C CA . ASN A 1 95 ? 8.125 6.177 -15.945 1.00 92.56 95 ASN A CA 1
ATOM 753 C C . ASN A 1 95 ? 8.934 5.085 -16.649 1.00 92.56 95 ASN A C 1
ATOM 755 O O . ASN A 1 95 ? 8.754 4.912 -17.857 1.00 92.56 95 ASN A O 1
ATOM 759 N N . ASP A 1 96 ? 9.706 4.318 -15.879 1.00 92.56 96 ASP A N 1
ATOM 760 C CA . ASP A 1 96 ? 10.529 3.199 -16.349 1.00 92.56 96 ASP A CA 1
ATOM 761 C C . ASP A 1 96 ? 9.703 1.943 -16.715 1.00 92.56 96 ASP A C 1
ATOM 763 O O . ASP A 1 96 ? 10.225 1.006 -17.324 1.00 92.56 96 ASP A O 1
ATOM 767 N N . LEU A 1 97 ? 8.407 1.888 -16.369 1.00 91.56 97 LEU A N 1
ATOM 768 C CA . LEU A 1 97 ? 7.544 0.763 -16.740 1.00 91.56 97 LEU A CA 1
ATOM 769 C C . LEU A 1 97 ? 7.200 0.769 -18.244 1.00 91.56 97 LEU A C 1
ATOM 771 O O . LEU A 1 97 ? 6.960 1.821 -18.829 1.00 91.56 97 LEU A O 1
ATOM 775 N N . PRO A 1 98 ? 7.059 -0.405 -18.877 1.00 92.56 98 PRO A N 1
ATOM 776 C CA . PRO A 1 98 ? 6.394 -0.549 -20.172 1.00 92.56 98 PRO A CA 1
ATOM 777 C C . PRO A 1 98 ? 4.920 -0.108 -20.136 1.00 92.56 98 PRO A C 1
ATOM 779 O O . PRO A 1 98 ? 4.254 -0.254 -19.109 1.00 92.56 98 PRO A O 1
ATOM 782 N N . ASN A 1 99 ? 4.381 0.391 -21.255 1.00 91.62 99 ASN A N 1
ATOM 783 C CA . ASN A 1 99 ? 3.015 0.940 -21.326 1.00 91.62 99 ASN A CA 1
ATOM 784 C C . ASN A 1 99 ? 1.923 -0.054 -20.884 1.00 91.62 99 ASN A C 1
ATOM 786 O O . ASN A 1 99 ? 1.022 0.322 -20.137 1.00 91.62 99 ASN A O 1
ATOM 790 N N . ASP A 1 100 ? 2.041 -1.329 -21.263 1.00 90.38 100 ASP A N 1
ATOM 791 C CA . ASP A 1 100 ? 1.127 -2.407 -20.858 1.00 90.38 100 ASP A CA 1
ATOM 792 C C . ASP A 1 100 ? 1.146 -2.661 -19.339 1.00 90.38 100 ASP A C 1
ATOM 794 O O . ASP A 1 100 ? 0.140 -3.048 -18.737 1.00 90.38 100 ASP A O 1
ATOM 798 N N . LYS A 1 101 ? 2.294 -2.422 -18.694 1.00 92.44 101 LYS A N 1
ATOM 799 C CA . LYS A 1 101 ? 2.441 -2.528 -17.241 1.00 92.44 101 LYS A CA 1
ATOM 800 C C . LYS A 1 101 ? 1.999 -1.263 -16.517 1.00 92.44 101 LYS A C 1
ATOM 802 O O . LYS A 1 101 ? 1.491 -1.389 -15.407 1.00 92.44 101 LYS A O 1
ATOM 807 N N . LYS A 1 102 ? 2.144 -0.076 -17.114 1.00 93.81 102 LYS A N 1
ATOM 808 C CA . LYS A 1 102 ? 1.678 1.191 -16.519 1.00 93.81 102 LYS A CA 1
ATOM 809 C C . LYS A 1 102 ? 0.177 1.166 -16.251 1.00 93.81 102 LYS A C 1
ATOM 811 O O . LYS A 1 102 ? -0.250 1.483 -15.142 1.00 93.81 102 LYS A O 1
ATOM 816 N N . GLU A 1 103 ? -0.610 0.719 -17.228 1.00 94.00 103 GLU A N 1
ATOM 817 C CA . GLU A 1 103 ? -2.066 0.616 -17.085 1.00 94.00 103 GLU A CA 1
ATOM 818 C C . GLU A 1 103 ? -2.453 -0.360 -15.966 1.00 94.00 103 GLU A C 1
ATOM 820 O O . GLU A 1 103 ? -3.191 -0.004 -15.045 1.00 94.00 103 GLU A O 1
ATOM 825 N N . LYS A 1 104 ? -1.872 -1.566 -15.974 1.00 93.94 104 LYS A N 1
ATOM 826 C CA . LYS A 1 104 ? -2.098 -2.561 -14.915 1.00 93.94 104 LYS A CA 1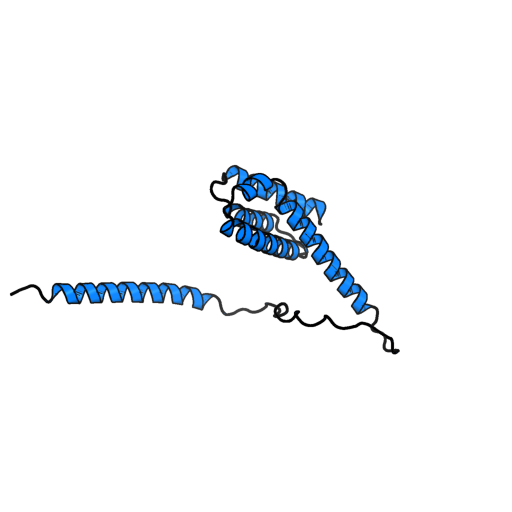
ATOM 827 C C . LYS A 1 104 ? -1.681 -2.043 -13.541 1.00 93.94 104 LYS A C 1
ATOM 829 O O . LYS A 1 104 ? -2.404 -2.243 -12.568 1.00 93.94 104 LYS A O 1
ATOM 834 N N . PHE A 1 105 ? -0.541 -1.362 -13.454 1.00 95.06 105 PHE A N 1
ATOM 835 C CA . PHE A 1 105 ? -0.039 -0.790 -12.208 1.00 95.06 105 PHE A CA 1
ATOM 836 C C . PHE A 1 105 ? -1.007 0.246 -11.628 1.00 95.06 105 PHE A C 1
ATOM 838 O O . PHE A 1 105 ? -1.264 0.224 -10.422 1.00 95.06 105 PHE A O 1
ATOM 845 N N . LYS A 1 106 ? -1.583 1.099 -12.486 1.00 95.06 106 LYS A N 1
ATOM 846 C CA . LYS A 1 106 ? -2.601 2.082 -12.105 1.00 95.06 106 LYS A CA 1
ATOM 847 C C . LYS A 1 106 ? -3.873 1.406 -11.592 1.00 95.06 106 LYS A C 1
ATOM 849 O O . LYS A 1 106 ? -4.291 1.692 -10.474 1.00 95.06 106 LYS A O 1
ATOM 854 N N . ILE A 1 107 ? -4.428 0.456 -12.349 1.00 95.75 107 ILE A N 1
ATOM 855 C CA . ILE A 1 107 ? -5.651 -0.273 -11.967 1.00 95.75 107 ILE A CA 1
ATOM 856 C C . ILE A 1 107 ? -5.463 -0.985 -10.619 1.00 95.75 107 ILE A C 1
ATOM 858 O O . ILE A 1 107 ? -6.301 -0.879 -9.723 1.00 95.75 107 ILE A O 1
ATOM 862 N N . ILE A 1 108 ? -4.342 -1.690 -10.436 1.00 96.00 108 ILE A N 1
ATOM 863 C CA . ILE A 1 108 ? -4.050 -2.381 -9.173 1.00 96.00 108 ILE A CA 1
ATOM 864 C C . ILE A 1 108 ? -3.821 -1.366 -8.041 1.00 96.00 108 ILE A C 1
ATOM 866 O O . ILE A 1 108 ? -4.195 -1.637 -6.898 1.00 96.00 108 ILE A O 1
ATOM 870 N N . GLY A 1 109 ? -3.253 -0.194 -8.336 1.00 96.81 109 GLY A N 1
ATOM 871 C CA . GLY A 1 109 ? -3.100 0.908 -7.385 1.00 96.81 109 GLY A CA 1
ATOM 872 C C . GLY A 1 109 ? -4.443 1.423 -6.868 1.00 96.81 109 GLY A C 1
ATOM 873 O O . GLY A 1 109 ? -4.646 1.480 -5.654 1.00 96.81 109 GLY A O 1
ATOM 874 N N . GLU A 1 110 ? -5.391 1.689 -7.767 1.00 97.12 110 GLU A N 1
ATOM 875 C CA . GLU A 1 110 ? -6.762 2.105 -7.429 1.00 97.12 110 GLU A CA 1
ATOM 876 C C . GLU A 1 110 ? -7.482 1.031 -6.595 1.00 97.12 110 GLU A C 1
ATOM 878 O O . GLU A 1 110 ? -8.050 1.314 -5.537 1.00 97.12 110 GLU A O 1
ATOM 883 N N . GLN A 1 111 ? -7.381 -0.242 -6.995 1.00 97.44 111 GLN A N 1
ATOM 884 C CA . GLN A 1 111 ? -7.938 -1.362 -6.225 1.00 97.44 111 GLN A CA 1
ATOM 885 C C . GLN A 1 111 ? -7.302 -1.491 -4.834 1.00 97.44 111 GLN A C 1
ATOM 887 O O . GLN A 1 111 ? -7.979 -1.814 -3.853 1.00 97.44 111 GLN A O 1
ATOM 892 N N . THR A 1 112 ? -5.994 -1.255 -4.731 1.00 97.88 112 THR A N 1
ATOM 893 C CA . THR A 1 112 ? -5.261 -1.282 -3.460 1.00 97.88 112 THR A CA 1
ATOM 894 C C . THR A 1 112 ? -5.725 -0.145 -2.558 1.00 97.88 112 THR A C 1
ATOM 896 O O . THR A 1 112 ? -6.008 -0.383 -1.381 1.00 97.88 112 THR A O 1
ATOM 899 N N . ALA A 1 113 ? -5.894 1.060 -3.105 1.00 97.75 113 ALA A N 1
ATOM 900 C CA . ALA A 1 113 ? -6.438 2.199 -2.378 1.00 97.75 113 ALA A CA 1
ATOM 901 C C . ALA A 1 113 ? -7.860 1.926 -1.873 1.00 97.75 113 ALA A C 1
ATOM 903 O O . ALA A 1 113 ? -8.134 2.152 -0.693 1.00 97.75 113 ALA A O 1
ATOM 904 N N . ALA A 1 114 ? -8.734 1.358 -2.708 1.00 96.75 114 ALA A N 1
ATOM 905 C CA . ALA A 1 114 ? -10.089 0.973 -2.316 1.00 96.75 114 ALA A CA 1
ATOM 906 C C . ALA A 1 114 ? -10.090 -0.052 -1.165 1.00 96.75 114 ALA A C 1
ATOM 908 O O . ALA A 1 114 ? -10.800 0.121 -0.172 1.00 96.75 114 ALA A O 1
ATOM 909 N N . LYS A 1 115 ? -9.239 -1.085 -1.228 1.00 97.50 115 LYS A N 1
ATOM 910 C CA . LYS A 1 115 ? -9.103 -2.075 -0.141 1.00 97.50 115 LYS A CA 1
ATOM 911 C C . LYS A 1 115 ? -8.625 -1.437 1.161 1.00 97.50 115 LYS A C 1
ATOM 913 O O . LYS A 1 115 ? -9.161 -1.742 2.226 1.00 97.50 115 LYS A O 1
ATOM 918 N N . ILE A 1 116 ? -7.645 -0.537 1.093 1.00 96.56 116 ILE A N 1
ATOM 919 C CA . ILE A 1 116 ? -7.171 0.205 2.267 1.00 96.56 116 ILE A CA 1
ATOM 920 C C . ILE A 1 116 ? -8.293 1.088 2.821 1.00 96.56 116 ILE A C 1
ATOM 922 O O . ILE A 1 116 ? -8.517 1.088 4.028 1.00 96.56 116 ILE A O 1
ATOM 926 N N . ASN A 1 117 ? -9.046 1.768 1.956 1.00 95.50 117 ASN A N 1
ATOM 927 C CA . ASN A 1 117 ? -10.190 2.594 2.336 1.00 95.50 117 ASN A CA 1
ATOM 928 C C . ASN A 1 117 ? -11.213 1.782 3.155 1.00 95.50 117 ASN A C 1
ATOM 930 O O . ASN A 1 117 ? -11.668 2.224 4.209 1.00 95.50 117 ASN A O 1
ATOM 934 N N . LEU A 1 118 ? -11.503 0.548 2.730 1.00 94.44 118 LEU A N 1
ATOM 935 C CA . LEU A 1 118 ? -12.363 -0.377 3.473 1.00 94.44 118 LEU A CA 1
ATOM 936 C C . LEU A 1 118 ? -11.753 -0.813 4.814 1.00 94.44 118 LEU A C 1
ATOM 938 O O . LEU A 1 118 ? -12.472 -0.932 5.806 1.00 94.44 118 LEU A O 1
ATOM 942 N N . LEU A 1 119 ? -10.437 -1.040 4.880 1.00 94.88 119 LEU A N 1
ATOM 943 C CA . LEU A 1 119 ? -9.764 -1.356 6.144 1.00 94.88 119 LEU A CA 1
ATOM 944 C C . LEU A 1 119 ? -9.841 -0.195 7.140 1.00 94.88 119 LEU A C 1
ATOM 946 O O . LEU A 1 119 ? -10.023 -0.448 8.331 1.00 94.88 119 LEU A O 1
ATOM 950 N N . LEU A 1 120 ? -9.751 1.053 6.671 1.00 93.75 120 LEU A N 1
ATOM 951 C CA . LEU A 1 120 ? -9.834 2.235 7.531 1.00 93.75 120 LEU A CA 1
ATOM 952 C C . LEU A 1 120 ? -11.208 2.400 8.198 1.00 93.75 120 LEU A C 1
ATOM 954 O O . LEU A 1 120 ? -11.274 2.921 9.310 1.00 93.75 120 LEU A O 1
ATOM 958 N N . ASN A 1 121 ? -12.280 1.895 7.576 1.00 90.69 121 ASN A N 1
ATOM 959 C CA . ASN A 1 121 ? -13.634 1.904 8.149 1.00 90.69 121 ASN A CA 1
ATOM 960 C C . ASN A 1 121 ? -13.803 0.974 9.357 1.00 90.69 121 ASN A C 1
ATOM 962 O O . ASN A 1 121 ? -14.801 1.059 10.068 1.00 90.69 121 ASN A O 1
ATOM 966 N N . LYS A 1 122 ? -12.852 0.072 9.611 1.00 91.06 122 LYS A N 1
ATOM 967 C CA . LYS A 1 122 ? -12.936 -0.853 10.743 1.00 91.06 122 LYS A CA 1
ATOM 968 C C . LYS A 1 122 ? -12.554 -0.146 12.044 1.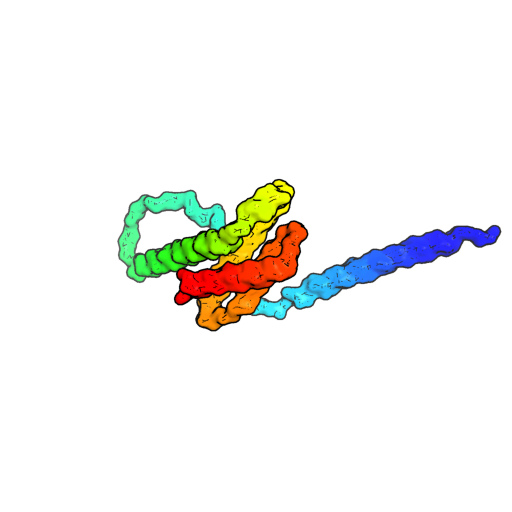00 91.06 122 LYS A C 1
ATOM 970 O O . LYS A 1 122 ? -11.591 0.623 12.092 1.00 91.06 122 LYS A O 1
ATOM 975 N N . ALA A 1 123 ? -13.244 -0.494 13.133 1.00 83.88 123 ALA A N 1
ATOM 976 C CA . ALA A 1 123 ? -12.935 0.009 14.474 1.00 83.88 123 ALA A CA 1
ATOM 977 C C . ALA A 1 123 ? -11.474 -0.289 14.864 1.00 83.88 123 ALA A C 1
ATOM 979 O O . ALA A 1 123 ? -10.714 0.618 15.203 1.00 83.88 123 ALA A O 1
ATOM 980 N N . LYS A 1 124 ? -11.041 -1.546 14.695 1.00 91.12 124 LYS A N 1
ATOM 981 C CA . LYS A 1 124 ? -9.668 -1.995 14.958 1.00 91.12 124 LYS A CA 1
ATOM 982 C C . LYS A 1 124 ? -8.922 -2.270 13.655 1.00 91.12 124 LYS A C 1
ATOM 984 O O . LYS A 1 124 ? -9.226 -3.229 12.947 1.00 91.12 124 LYS A O 1
ATOM 989 N N . ILE A 1 125 ? -7.912 -1.454 13.370 1.00 92.56 125 ILE A N 1
ATOM 990 C CA . ILE A 1 125 ? -7.061 -1.607 12.186 1.00 92.56 125 ILE A CA 1
ATOM 991 C C . ILE A 1 125 ? -5.813 -2.391 12.556 1.00 92.56 125 ILE A C 1
ATOM 993 O O . ILE A 1 125 ? -5.124 -2.076 13.525 1.00 92.56 125 ILE A O 1
ATOM 997 N N . LYS A 1 126 ? -5.486 -3.388 11.739 1.00 94.62 126 LYS A N 1
ATOM 998 C CA . LYS A 1 126 ? -4.190 -4.057 11.785 1.00 94.62 126 LYS A CA 1
ATOM 999 C C . LYS A 1 126 ? -3.286 -3.395 10.754 1.00 94.62 126 LYS A C 1
ATOM 1001 O O . LYS A 1 126 ? -3.440 -3.624 9.558 1.00 94.62 126 LYS A O 1
ATOM 1006 N N . ILE A 1 127 ? -2.320 -2.598 11.207 1.00 95.50 127 ILE A N 1
ATOM 1007 C CA . ILE A 1 127 ? -1.377 -1.914 10.306 1.00 95.50 127 ILE A CA 1
ATOM 1008 C C . ILE A 1 127 ? -0.639 -2.889 9.377 1.00 95.50 127 ILE A C 1
ATOM 1010 O O . ILE A 1 127 ? -0.377 -2.578 8.219 1.00 95.50 127 ILE A O 1
ATOM 1014 N N . LYS A 1 128 ? -0.386 -4.111 9.860 1.00 96.31 128 LYS A N 1
ATOM 1015 C CA . LYS A 1 128 ? 0.215 -5.201 9.087 1.00 96.31 128 LYS A CA 1
ATOM 1016 C C . LYS A 1 128 ? -0.566 -5.521 7.806 1.00 96.31 128 LYS A C 1
ATOM 1018 O O . LYS A 1 128 ? 0.058 -5.820 6.793 1.00 96.31 128 LYS A O 1
ATOM 1023 N N . ASP A 1 129 ? -1.894 -5.418 7.831 1.00 96.69 129 ASP A N 1
ATOM 1024 C CA . ASP A 1 129 ? -2.739 -5.717 6.670 1.00 96.69 129 ASP A CA 1
ATOM 1025 C C . ASP A 1 129 ? -2.571 -4.642 5.587 1.00 96.69 129 ASP A C 1
ATOM 1027 O O . ASP A 1 129 ? -2.432 -4.963 4.408 1.00 96.69 129 ASP A O 1
ATOM 1031 N N . ILE A 1 130 ? -2.484 -3.370 5.993 1.00 97.31 130 ILE A N 1
ATOM 1032 C CA . ILE A 1 130 ? -2.209 -2.245 5.086 1.00 97.31 130 ILE A CA 1
ATOM 1033 C C . ILE A 1 130 ? -0.801 -2.375 4.496 1.00 97.31 130 ILE A C 1
ATOM 1035 O O . ILE A 1 130 ? -0.638 -2.285 3.282 1.00 97.31 130 ILE A O 1
ATOM 1039 N N . ILE A 1 131 ? 0.210 -2.654 5.328 1.00 98.12 131 ILE A N 1
ATOM 1040 C CA . ILE A 1 131 ? 1.591 -2.867 4.863 1.00 98.12 131 ILE A CA 1
ATOM 1041 C C . ILE A 1 131 ? 1.632 -3.989 3.821 1.00 98.12 131 ILE A C 1
ATOM 1043 O O . ILE A 1 131 ? 2.246 -3.828 2.770 1.00 98.12 131 ILE A O 1
ATOM 1047 N N . ASN A 1 132 ? 0.961 -5.112 4.083 1.00 97.88 132 ASN A N 1
ATOM 1048 C CA . ASN A 1 132 ? 0.921 -6.235 3.152 1.00 97.88 132 ASN A CA 1
ATOM 1049 C C . ASN A 1 132 ? 0.268 -5.861 1.818 1.00 97.88 132 ASN A C 1
ATOM 1051 O O . ASN A 1 132 ? 0.829 -6.203 0.782 1.00 97.88 132 ASN A O 1
ATOM 1055 N N . LEU A 1 133 ? -0.855 -5.136 1.820 1.00 97.88 133 LEU A N 1
ATOM 1056 C CA . LEU A 1 133 ? -1.488 -4.659 0.583 1.00 97.88 133 LEU A CA 1
ATOM 1057 C C . LEU A 1 133 ? -0.535 -3.792 -0.250 1.00 97.88 133 LEU A C 1
ATOM 1059 O O . LEU A 1 133 ? -0.384 -4.023 -1.447 1.00 97.88 133 LEU A O 1
ATOM 1063 N N . ILE A 1 134 ? 0.163 -2.855 0.394 1.00 97.88 134 ILE A N 1
ATOM 1064 C CA . ILE A 1 134 ? 1.112 -1.969 -0.291 1.00 97.88 134 ILE A CA 1
ATOM 1065 C C . ILE A 1 134 ? 2.301 -2.765 -0.840 1.00 97.88 134 ILE A C 1
ATOM 1067 O O . ILE A 1 134 ? 2.701 -2.550 -1.981 1.00 97.88 134 ILE A O 1
ATOM 1071 N N . LYS A 1 135 ? 2.836 -3.729 -0.077 1.00 97.31 135 LYS A N 1
ATOM 1072 C CA . LYS A 1 135 ? 3.906 -4.617 -0.559 1.00 97.31 135 LYS A CA 1
ATOM 1073 C C . LYS A 1 135 ? 3.472 -5.411 -1.791 1.00 97.31 135 LYS A C 1
ATOM 1075 O O . LYS A 1 135 ? 4.233 -5.499 -2.745 1.00 97.31 135 LYS A O 1
ATOM 1080 N N . GLN A 1 136 ? 2.272 -5.990 -1.772 1.00 96.19 136 GLN A N 1
ATOM 1081 C CA . GLN A 1 136 ? 1.767 -6.777 -2.903 1.00 96.19 136 GLN A CA 1
ATOM 1082 C C . GLN A 1 136 ? 1.622 -5.927 -4.168 1.00 96.19 136 GLN A C 1
ATOM 1084 O O . GLN A 1 136 ? 1.957 -6.387 -5.253 1.00 96.19 136 GLN A O 1
ATOM 1089 N N . TRP A 1 137 ? 1.191 -4.675 -4.028 1.00 96.50 137 TRP A N 1
ATOM 1090 C CA . TRP A 1 137 ? 1.109 -3.748 -5.154 1.00 96.50 137 TRP A CA 1
ATOM 1091 C C . TRP A 1 137 ? 2.489 -3.330 -5.683 1.00 96.50 137 TRP A C 1
ATOM 1093 O O . TRP A 1 137 ? 2.750 -3.433 -6.880 1.00 96.50 137 TRP A O 1
ATOM 1103 N N . LEU A 1 138 ? 3.403 -2.922 -4.800 1.00 95.31 138 LEU A N 1
ATOM 1104 C CA . LEU A 1 138 ? 4.748 -2.477 -5.183 1.00 95.31 138 LEU A CA 1
ATOM 1105 C C . LEU A 1 138 ? 5.600 -3.592 -5.816 1.00 95.31 138 LEU A C 1
ATOM 1107 O O . LEU A 1 138 ? 6.478 -3.298 -6.622 1.00 95.31 138 LEU A O 1
ATOM 1111 N N . LEU A 1 139 ? 5.325 -4.866 -5.508 1.00 93.88 139 LEU A N 1
ATOM 1112 C CA . LEU A 1 139 ? 5.967 -6.020 -6.156 1.00 93.88 139 LEU A CA 1
ATOM 1113 C C . LEU A 1 139 ? 5.712 -6.100 -7.667 1.00 93.88 139 LEU A C 1
ATOM 1115 O O . LEU A 1 139 ? 6.437 -6.806 -8.366 1.00 93.88 139 LEU A O 1
ATOM 1119 N N . PHE A 1 140 ? 4.710 -5.387 -8.184 1.00 91.00 140 PHE A N 1
ATOM 1120 C CA . PHE A 1 140 ? 4.453 -5.316 -9.620 1.00 91.00 140 PHE A CA 1
ATOM 1121 C C . PHE A 1 140 ? 5.559 -4.568 -10.383 1.00 91.00 140 PHE A C 1
ATOM 1123 O O . PHE A 1 140 ? 5.723 -4.761 -11.589 1.00 91.00 140 PHE A O 1
ATOM 1130 N N . ILE A 1 141 ? 6.335 -3.731 -9.686 1.00 90.44 141 ILE A N 1
ATOM 1131 C CA . ILE A 1 141 ? 7.471 -3.009 -10.258 1.00 90.44 141 ILE A CA 1
ATOM 1132 C C . ILE A 1 141 ? 8.654 -3.987 -10.375 1.00 90.44 141 ILE A C 1
ATOM 1134 O O . ILE A 1 141 ? 9.176 -4.450 -9.354 1.00 90.44 141 ILE A O 1
ATOM 1138 N N . PRO A 1 142 ? 9.107 -4.319 -11.599 1.00 88.81 142 PRO A N 1
ATOM 1139 C CA . PRO A 1 142 ? 10.234 -5.223 -11.783 1.00 88.81 142 PRO A CA 1
ATOM 1140 C C . PRO A 1 142 ? 11.529 -4.584 -11.265 1.00 88.81 142 PRO A C 1
ATOM 1142 O O . PRO A 1 142 ? 11.751 -3.388 -11.426 1.00 88.81 142 PRO A O 1
ATOM 1145 N N . GLY A 1 143 ? 12.404 -5.389 -10.658 1.00 88.38 143 GLY A N 1
ATOM 1146 C CA . GLY A 1 143 ? 13.723 -4.931 -10.199 1.00 88.38 143 GLY A CA 1
ATOM 1147 C C . GLY A 1 143 ? 13.718 -4.115 -8.901 1.00 88.38 143 GLY A C 1
ATOM 1148 O O . GLY A 1 143 ? 14.760 -3.594 -8.506 1.00 88.38 143 GLY A O 1
ATOM 1149 N N . ILE A 1 144 ? 12.579 -4.015 -8.209 1.00 89.56 144 ILE A N 1
ATOM 1150 C CA . ILE A 1 144 ? 12.494 -3.308 -6.930 1.00 89.56 144 ILE A CA 1
ATOM 1151 C C . ILE A 1 144 ? 13.256 -4.056 -5.824 1.00 89.56 144 ILE A C 1
ATOM 1153 O O . ILE A 1 144 ? 13.144 -5.273 -5.662 1.00 89.56 144 ILE A O 1
ATOM 1157 N N . ASN A 1 145 ? 14.042 -3.326 -5.031 1.00 93.81 145 ASN A N 1
ATOM 1158 C CA . ASN A 1 145 ? 14.799 -3.914 -3.928 1.00 93.81 145 ASN A CA 1
ATOM 1159 C C . ASN A 1 145 ? 13.859 -4.312 -2.773 1.00 93.81 145 ASN A C 1
ATOM 1161 O O . ASN A 1 145 ? 12.989 -3.537 -2.376 1.00 93.81 145 ASN A O 1
ATOM 1165 N N . LYS A 1 146 ? 14.074 -5.491 -2.172 1.00 93.81 146 LYS A N 1
ATOM 1166 C CA . LYS A 1 146 ? 13.292 -5.984 -1.024 1.00 93.81 146 LYS A CA 1
ATOM 1167 C C . LYS A 1 146 ? 13.291 -5.017 0.168 1.00 93.81 146 LYS A C 1
ATOM 1169 O O . LYS A 1 146 ? 12.249 -4.822 0.787 1.00 93.81 146 LYS A O 1
ATOM 1174 N N . TYR A 1 147 ? 14.432 -4.408 0.486 1.00 95.50 147 TYR A N 1
ATOM 1175 C CA . TYR A 1 147 ? 14.530 -3.421 1.561 1.00 95.50 147 TYR A CA 1
ATOM 1176 C C . TYR A 1 147 ? 13.687 -2.184 1.244 1.00 95.50 147 TYR A C 1
ATOM 1178 O O . TYR A 1 147 ? 12.904 -1.749 2.084 1.00 95.50 147 TYR A O 1
ATOM 1186 N N . PHE A 1 148 ? 13.773 -1.673 0.011 1.00 94.19 148 PHE A N 1
ATOM 1187 C CA . PHE A 1 148 ? 12.936 -0.557 -0.433 1.00 94.19 148 PHE A CA 1
ATOM 1188 C C . PHE A 1 148 ? 11.450 -0.904 -0.312 1.00 94.19 148 PHE A C 1
ATOM 1190 O O . PHE A 1 148 ? 10.703 -0.167 0.318 1.00 94.19 148 PHE A O 1
ATOM 1197 N N . LEU A 1 149 ? 11.038 -2.064 -0.829 1.00 95.88 149 LEU A N 1
ATOM 1198 C CA . LEU A 1 149 ? 9.659 -2.544 -0.759 1.00 95.88 149 LEU A CA 1
ATOM 1199 C C . LEU A 1 149 ? 9.112 -2.538 0.677 1.00 95.88 149 LEU A C 1
ATOM 1201 O O . LEU A 1 149 ? 7.991 -2.098 0.929 1.00 95.88 149 LEU A O 1
ATOM 1205 N N . GLU A 1 150 ? 9.895 -3.053 1.625 1.00 96.50 150 GLU A N 1
ATOM 1206 C CA . GLU A 1 150 ? 9.488 -3.133 3.025 1.00 96.50 150 GLU A CA 1
ATOM 1207 C C . GLU A 1 150 ? 9.423 -1.765 3.701 1.00 96.50 150 GLU A C 1
ATOM 1209 O O . GLU A 1 150 ? 8.466 -1.494 4.432 1.00 96.50 150 GLU A O 1
ATOM 1214 N N . GLN A 1 151 ? 10.416 -0.910 3.467 1.00 97.62 151 GLN A N 1
ATOM 1215 C CA . GLN A 1 151 ? 10.472 0.418 4.071 1.00 97.62 151 GLN A CA 1
ATOM 1216 C C . GLN A 1 151 ? 9.389 1.327 3.502 1.00 97.62 151 GLN A C 1
ATOM 1218 O O . GLN A 1 151 ? 8.650 1.950 4.266 1.00 97.62 151 GLN A O 1
ATOM 1223 N N . GLU A 1 152 ? 9.228 1.329 2.184 1.00 97.12 152 GLU A N 1
ATOM 1224 C CA . GLU A 1 152 ? 8.244 2.157 1.503 1.00 97.12 152 GLU A CA 1
ATOM 1225 C C . GLU A 1 152 ? 6.821 1.766 1.920 1.00 97.12 152 GLU A C 1
ATOM 1227 O O . GLU A 1 152 ? 6.009 2.626 2.270 1.00 97.12 152 GLU A O 1
ATOM 1232 N N . ALA A 1 153 ? 6.533 0.463 2.017 1.00 97.88 153 ALA A N 1
ATOM 1233 C CA . ALA A 1 153 ? 5.241 -0.008 2.505 1.00 97.88 153 ALA A CA 1
ATOM 1234 C C . ALA A 1 153 ? 4.959 0.410 3.958 1.00 97.88 153 ALA A C 1
ATOM 1236 O O . ALA A 1 153 ? 3.840 0.826 4.267 1.00 97.88 153 ALA A O 1
ATOM 1237 N N . LYS A 1 154 ? 5.956 0.344 4.852 1.00 98.00 154 LYS A N 1
ATOM 1238 C CA . LYS A 1 154 ? 5.819 0.815 6.243 1.00 98.00 154 LYS A CA 1
ATOM 1239 C C . LYS A 1 154 ? 5.584 2.323 6.308 1.00 98.00 154 LYS A C 1
ATOM 1241 O O . LYS A 1 154 ? 4.683 2.764 7.019 1.00 98.00 154 LYS A O 1
ATOM 1246 N N . ILE A 1 155 ? 6.365 3.111 5.568 1.00 97.94 155 ILE A N 1
ATOM 1247 C CA . ILE A 1 155 ? 6.256 4.576 5.534 1.00 97.94 155 ILE A CA 1
ATOM 1248 C C . ILE A 1 155 ? 4.871 4.988 5.033 1.00 97.94 155 ILE A C 1
ATOM 1250 O O . ILE A 1 155 ? 4.196 5.787 5.686 1.00 97.94 155 ILE A O 1
ATOM 1254 N N . LYS A 1 156 ? 4.414 4.416 3.914 1.00 98.00 156 LYS A N 1
ATOM 1255 C CA . LYS A 1 156 ? 3.094 4.716 3.344 1.00 98.00 156 LYS A CA 1
ATOM 1256 C C . LYS A 1 156 ? 1.959 4.279 4.272 1.00 98.00 156 LYS A C 1
ATOM 1258 O O . LYS A 1 156 ? 1.054 5.072 4.515 1.00 98.00 156 LYS A O 1
ATOM 1263 N N . ALA A 1 157 ? 2.024 3.082 4.863 1.00 97.62 157 ALA A N 1
ATOM 1264 C CA . ALA A 1 157 ? 1.014 2.627 5.823 1.00 97.62 157 ALA A CA 1
ATOM 1265 C C . ALA A 1 157 ? 0.922 3.543 7.056 1.00 97.62 157 ALA A C 1
ATOM 1267 O O . ALA A 1 157 ? -0.178 3.904 7.476 1.00 97.62 157 ALA A O 1
ATOM 1268 N N . ASN A 1 158 ? 2.069 3.967 7.596 1.00 97.12 158 ASN A N 1
ATOM 1269 C CA . ASN A 1 158 ? 2.121 4.920 8.704 1.00 97.12 158 ASN A CA 1
ATOM 1270 C C . ASN A 1 158 ? 1.510 6.274 8.318 1.00 97.12 158 ASN A C 1
ATOM 1272 O O . ASN A 1 158 ? 0.712 6.812 9.081 1.00 97.12 158 ASN A O 1
ATOM 1276 N N . LYS A 1 159 ? 1.835 6.811 7.132 1.00 97.25 159 LYS A N 1
ATOM 1277 C CA . LYS A 1 159 ? 1.250 8.065 6.621 1.00 97.25 159 LYS A CA 1
ATOM 1278 C C . LYS A 1 159 ? -0.271 7.969 6.484 1.00 97.25 159 LYS A C 1
ATOM 1280 O O . LYS A 1 159 ? -0.972 8.884 6.898 1.00 97.25 159 LYS A O 1
ATOM 1285 N N . ILE A 1 160 ? -0.771 6.859 5.939 1.00 96.31 160 ILE A N 1
ATOM 1286 C CA . ILE A 1 160 ? -2.209 6.611 5.768 1.00 96.31 160 ILE A CA 1
ATOM 1287 C C . ILE A 1 160 ? -2.919 6.629 7.122 1.00 96.31 160 ILE A C 1
ATOM 1289 O O . ILE A 1 160 ? -3.914 7.329 7.271 1.00 96.31 160 ILE A O 1
ATOM 1293 N N . ILE A 1 161 ? -2.404 5.901 8.116 1.00 94.88 161 ILE A N 1
ATOM 1294 C CA . ILE A 1 161 ? -3.033 5.853 9.443 1.00 94.88 161 ILE A CA 1
ATOM 1295 C C . ILE A 1 161 ? -2.951 7.211 10.136 1.00 94.88 161 ILE A C 1
ATOM 1297 O O . ILE A 1 161 ? -3.952 7.662 10.668 1.00 94.88 161 ILE A O 1
ATOM 1301 N N . LYS A 1 162 ? -1.788 7.869 10.107 1.00 94.31 162 LYS A N 1
ATOM 1302 C CA . LYS A 1 162 ? -1.574 9.141 10.808 1.00 94.31 162 LYS A CA 1
ATOM 1303 C C . LYS A 1 162 ? -2.430 10.285 10.255 1.00 94.31 162 LYS A C 1
ATOM 1305 O O . LYS A 1 162 ? -2.807 11.167 11.015 1.00 94.31 162 LYS A O 1
ATOM 1310 N N . ASN A 1 163 ? -2.675 10.308 8.945 1.00 89.69 163 ASN A N 1
ATOM 1311 C CA . ASN A 1 163 ? -3.323 11.448 8.295 1.00 89.69 163 ASN A CA 1
ATOM 1312 C C . ASN A 1 163 ? -4.831 11.259 8.078 1.00 89.69 163 ASN A C 1
ATOM 1314 O O . ASN A 1 163 ? -5.513 12.246 7.821 1.00 89.69 163 ASN A O 1
ATOM 1318 N N . LEU A 1 164 ? -5.339 10.021 8.097 1.00 86.25 164 LEU A N 1
ATOM 1319 C CA . LEU A 1 164 ? -6.703 9.695 7.647 1.00 86.25 164 LEU A CA 1
ATOM 1320 C C . LEU A 1 164 ? -7.554 8.983 8.707 1.00 86.25 164 LEU A C 1
ATOM 1322 O O . LEU A 1 164 ? -8.671 8.552 8.397 1.00 86.25 164 LEU A O 1
ATOM 1326 N N . LYS A 1 165 ? -7.026 8.818 9.920 1.00 75.81 165 LYS A N 1
ATOM 1327 C CA . LYS A 1 165 ? -7.730 8.254 11.066 1.00 75.81 165 LYS A CA 1
ATOM 1328 C C . LYS A 1 165 ? -7.428 9.058 12.317 1.00 75.81 165 LYS A C 1
ATOM 1330 O O . LYS A 1 165 ? -8.388 9.240 13.091 1.00 75.81 165 LYS A O 1
#

pLDDT: mean 74.05, std 24.4, range [32.62, 98.12]

Sequence (165 aa):
MINDKKTKVEVENLALKKKLNIEKLNKIEEKANEKEIIPKAISEQSIIEANINQQTEDIGLPLITNSLLNTASQLKQRQKQIEKILESGLEKAYNDLPNDKKEKFKIIGEQTAAKINLLLNKAKIKIKDIINLIKQWLLFIPGINKYFLEQEAKIKANKIIKNLK

Radius of gyration: 25.37 Å; chains: 1; bounding box: 59×77×50 Å